Protein AF-A0A6I3ZCP4-F1 (afdb_monomer)

Structure (mmCIF, N/CA/C/O backbone):
data_AF-A0A6I3ZCP4-F1
#
_entry.id   AF-A0A6I3ZCP4-F1
#
loop_
_atom_site.group_PDB
_atom_site.id
_atom_site.type_symbol
_atom_site.label_atom_id
_atom_site.label_alt_id
_atom_site.label_comp_id
_atom_site.label_asym_id
_atom_site.label_entity_id
_atom_site.label_seq_id
_atom_site.pdbx_PDB_ins_code
_atom_site.Cartn_x
_atom_site.Cartn_y
_atom_site.Cartn_z
_atom_site.occupancy
_atom_site.B_iso_or_equiv
_atom_site.auth_seq_id
_atom_site.auth_comp_id
_atom_site.auth_asym_id
_atom_site.auth_atom_id
_atom_site.pdbx_PDB_model_num
ATOM 1 N N . MET A 1 1 ? 24.413 1.853 -51.624 1.00 46.75 1 MET A N 1
ATOM 2 C CA . MET A 1 1 ? 24.307 0.994 -50.426 1.00 46.75 1 MET A CA 1
ATOM 3 C C . MET A 1 1 ? 23.234 1.629 -49.545 1.00 46.75 1 MET A C 1
ATOM 5 O O . MET A 1 1 ? 23.570 2.367 -48.633 1.00 46.75 1 MET A O 1
ATOM 9 N N . GLU A 1 2 ? 21.953 1.656 -49.934 1.00 46.09 2 GLU A N 1
ATOM 10 C CA . GLU A 1 2 ? 21.013 0.514 -50.054 1.00 46.09 2 GLU A CA 1
ATOM 11 C C . GLU A 1 2 ? 21.108 -0.405 -48.825 1.00 46.09 2 GLU A C 1
ATOM 13 O O . GLU A 1 2 ? 22.205 -0.878 -48.551 1.00 46.09 2 GLU A O 1
ATOM 18 N N . HIS A 1 3 ? 20.079 -0.713 -48.029 1.00 44.72 3 HIS A N 1
ATOM 19 C CA . HIS A 1 3 ? 18.605 -0.720 -48.141 1.00 44.72 3 HIS A CA 1
ATOM 20 C C . HIS A 1 3 ? 18.069 -0.834 -46.679 1.00 44.72 3 HIS A C 1
ATOM 22 O O . HIS A 1 3 ? 18.766 -1.388 -45.836 1.00 44.72 3 HIS A O 1
ATOM 28 N N . ASP A 1 4 ? 17.010 -0.137 -46.262 1.00 47.97 4 ASP A N 1
ATOM 29 C CA . ASP A 1 4 ? 15.581 -0.503 -46.362 1.00 47.97 4 ASP A CA 1
ATOM 30 C C . ASP A 1 4 ? 15.020 -1.325 -45.175 1.00 47.97 4 ASP A C 1
ATOM 32 O O . ASP A 1 4 ? 15.532 -2.383 -44.832 1.00 47.97 4 ASP A O 1
ATOM 36 N N . SER A 1 5 ? 13.919 -0.785 -44.636 1.00 48.59 5 SER A N 1
ATOM 37 C CA . SER A 1 5 ? 12.755 -1.418 -43.997 1.00 48.59 5 SER A CA 1
ATOM 38 C C . SER A 1 5 ? 12.907 -2.377 -42.814 1.00 48.59 5 SER A C 1
ATOM 40 O O . SER A 1 5 ? 13.491 -3.452 -42.906 1.00 48.59 5 SER A O 1
ATOM 42 N N . THR A 1 6 ? 12.148 -2.079 -41.752 1.00 44.38 6 THR A N 1
ATOM 43 C CA . THR A 1 6 ? 10.913 -2.817 -41.389 1.00 44.38 6 THR A CA 1
ATOM 44 C C . THR A 1 6 ? 10.570 -2.508 -39.929 1.00 44.38 6 THR A C 1
ATOM 46 O O . THR A 1 6 ? 11.283 -2.924 -39.020 1.00 44.38 6 THR A O 1
ATOM 49 N N . GLY A 1 7 ? 9.475 -1.775 -39.702 1.00 49.91 7 GLY A N 1
ATOM 50 C CA . GLY A 1 7 ? 8.729 -1.902 -38.447 1.00 49.91 7 GLY A CA 1
ATOM 51 C C . GLY A 1 7 ? 8.026 -3.262 -38.411 1.00 49.91 7 GLY A C 1
ATOM 52 O O . GLY A 1 7 ? 7.705 -3.812 -39.464 1.00 49.91 7 GLY A O 1
ATOM 53 N N . PRO A 1 8 ? 7.789 -3.808 -37.216 1.00 51.59 8 PRO A N 1
ATOM 54 C CA . PRO A 1 8 ? 6.399 -3.781 -36.766 1.00 51.59 8 PRO A CA 1
ATOM 55 C C . PRO A 1 8 ? 6.337 -3.231 -35.323 1.00 51.59 8 PRO A C 1
ATOM 57 O O . PRO A 1 8 ? 7.249 -3.441 -34.529 1.00 51.59 8 PRO A O 1
ATOM 60 N N . GLU A 1 9 ? 5.464 -2.278 -34.989 1.00 53.38 9 GLU A N 1
ATOM 61 C CA . GLU A 1 9 ? 4.103 -2.515 -34.465 1.00 53.38 9 GLU A CA 1
ATOM 62 C C . GLU A 1 9 ? 3.927 -3.861 -33.723 1.00 53.38 9 GLU A C 1
ATOM 64 O O . GLU A 1 9 ? 4.362 -4.904 -34.190 1.00 53.38 9 GLU A O 1
ATOM 69 N N . ASP A 1 10 ? 3.332 -3.811 -32.528 1.00 39.34 10 ASP A N 1
ATOM 70 C CA . ASP A 1 10 ? 3.052 -4.949 -31.631 1.00 39.34 10 ASP A CA 1
ATOM 71 C C . ASP A 1 10 ? 4.194 -5.466 -30.740 1.00 39.34 10 ASP A C 1
ATOM 73 O O . ASP A 1 10 ? 4.548 -6.640 -30.716 1.00 39.34 10 ASP A O 1
ATOM 77 N N . ALA A 1 11 ? 4.674 -4.588 -29.863 1.00 41.03 11 ALA A N 1
ATOM 78 C CA . ALA A 1 11 ? 4.735 -4.910 -28.440 1.00 41.03 11 ALA A CA 1
ATOM 79 C C . ALA A 1 11 ? 4.831 -3.593 -27.675 1.00 41.03 11 ALA A C 1
ATOM 81 O O . ALA A 1 11 ? 5.859 -2.919 -27.715 1.00 41.03 11 ALA A O 1
ATOM 82 N N . ALA A 1 12 ? 3.786 -3.236 -26.929 1.00 39.12 12 ALA A N 1
ATOM 83 C CA . ALA A 1 12 ? 3.977 -2.427 -25.735 1.00 39.12 12 ALA A CA 1
ATOM 84 C C . ALA A 1 12 ? 4.818 -3.275 -24.765 1.00 39.12 12 ALA A C 1
ATOM 86 O O . ALA A 1 12 ? 4.299 -3.900 -23.845 1.00 39.12 12 ALA A O 1
ATOM 87 N N . CYS A 1 13 ? 6.117 -3.390 -25.050 1.00 30.73 13 CYS A N 1
ATOM 88 C CA . CYS A 1 13 ? 7.094 -3.851 -24.095 1.00 30.73 13 CYS A CA 1
ATOM 89 C C . CYS A 1 13 ? 7.029 -2.800 -23.000 1.00 30.73 13 CYS A C 1
ATOM 91 O O . CYS A 1 13 ? 7.432 -1.655 -23.205 1.00 30.73 13 CYS A O 1
ATOM 93 N N . ILE A 1 14 ? 6.384 -3.166 -21.897 1.00 45.31 14 ILE A N 1
ATOM 94 C CA . ILE A 1 14 ? 6.525 -2.480 -20.627 1.00 45.31 14 ILE A CA 1
ATOM 95 C C . ILE A 1 14 ? 8.036 -2.436 -20.415 1.00 45.31 14 ILE A C 1
ATOM 97 O O . ILE A 1 14 ? 8.644 -3.454 -20.087 1.00 45.31 14 ILE A O 1
ATOM 101 N N . ASP A 1 15 ? 8.647 -1.299 -20.745 1.00 40.56 15 ASP A N 1
ATOM 102 C CA . ASP A 1 15 ? 10.050 -1.046 -20.463 1.00 40.56 15 ASP A CA 1
ATOM 103 C C . ASP A 1 15 ? 10.251 -1.405 -18.987 1.00 40.56 15 ASP A C 1
ATOM 105 O O . ASP A 1 15 ? 9.420 -0.988 -18.165 1.00 40.56 15 ASP A O 1
ATOM 109 N N . PRO A 1 16 ? 11.239 -2.248 -18.630 1.00 48.19 16 PRO A N 1
ATOM 110 C CA . PRO A 1 16 ? 11.497 -2.537 -17.234 1.00 48.19 16 PRO A CA 1
ATOM 111 C C . PRO A 1 16 ? 11.901 -1.212 -16.599 1.00 48.19 16 PRO A C 1
ATOM 113 O O . PRO A 1 16 ? 13.045 -0.784 -16.738 1.00 48.19 16 PRO A O 1
ATOM 116 N N . MET A 1 17 ? 10.929 -0.547 -15.964 1.00 47.81 17 MET A N 1
ATOM 117 C CA . MET A 1 17 ? 11.116 0.769 -15.374 1.00 47.81 17 MET A CA 1
ATOM 118 C C . MET A 1 17 ? 12.419 0.744 -14.575 1.00 47.81 17 MET A C 1
ATOM 120 O O . MET A 1 17 ? 12.605 -0.162 -13.751 1.00 47.81 17 MET A O 1
ATOM 124 N N . PRO A 1 18 ? 13.341 1.690 -14.814 1.00 57.69 18 PRO A N 1
ATOM 125 C CA . PRO A 1 18 ? 14.608 1.696 -14.112 1.00 57.69 18 PRO A CA 1
ATOM 126 C C . PRO A 1 18 ? 14.320 1.757 -12.613 1.00 57.69 18 PRO A C 1
ATOM 128 O O . PRO A 1 18 ? 13.603 2.647 -12.155 1.00 57.69 18 PRO A O 1
ATOM 131 N N . ILE A 1 19 ? 14.882 0.816 -11.849 1.00 57.78 19 ILE A N 1
ATOM 132 C CA . ILE A 1 19 ? 14.604 0.645 -10.411 1.00 57.78 19 ILE A CA 1
ATOM 133 C C . ILE A 1 19 ? 14.837 1.952 -9.626 1.00 57.78 19 ILE A C 1
ATOM 135 O O . ILE A 1 19 ? 14.161 2.202 -8.637 1.00 57.78 19 ILE A O 1
ATOM 139 N N . HIS A 1 20 ? 15.692 2.849 -10.132 1.00 58.66 20 HIS A N 1
ATOM 140 C CA . HIS A 1 20 ? 15.898 4.202 -9.603 1.00 58.66 20 HIS A CA 1
ATOM 141 C C . HIS A 1 20 ? 14.648 5.102 -9.615 1.00 58.66 20 HIS A C 1
ATOM 143 O O . HIS A 1 20 ? 14.444 5.855 -8.670 1.00 58.66 20 HIS A O 1
ATOM 149 N N . ALA A 1 21 ? 13.797 5.032 -10.644 1.00 59.84 21 ALA A N 1
ATOM 150 C CA . ALA A 1 21 ? 12.554 5.811 -10.686 1.00 59.84 21 ALA A CA 1
ATOM 151 C C . ALA A 1 21 ? 11.533 5.299 -9.656 1.00 59.84 21 ALA A C 1
ATOM 153 O O . ALA A 1 21 ? 10.754 6.065 -9.091 1.00 59.84 21 ALA A O 1
ATOM 154 N N . LEU A 1 22 ? 11.561 3.993 -9.389 1.00 60.91 22 LEU A N 1
ATOM 155 C CA . LEU A 1 22 ? 10.699 3.342 -8.412 1.00 60.91 22 LEU A CA 1
ATOM 156 C C . LEU A 1 22 ? 11.193 3.578 -6.982 1.00 60.91 22 LEU A C 1
ATOM 158 O O . LEU A 1 22 ? 10.374 3.752 -6.090 1.00 60.91 22 LEU A O 1
ATOM 162 N N . ASP A 1 23 ? 12.508 3.652 -6.778 1.00 62.00 23 ASP A N 1
ATOM 163 C CA . ASP A 1 23 ? 13.135 4.019 -5.504 1.00 62.00 23 ASP A CA 1
ATOM 164 C C . ASP A 1 23 ? 12.783 5.455 -5.086 1.00 62.00 23 ASP A C 1
ATOM 166 O O . ASP A 1 23 ? 12.400 5.689 -3.943 1.00 62.00 23 ASP A O 1
ATOM 170 N N . GLU A 1 24 ? 12.786 6.414 -6.017 1.00 61.50 24 GLU A N 1
ATOM 171 C CA . GLU A 1 24 ? 12.380 7.793 -5.710 1.00 61.50 24 GLU A CA 1
ATOM 172 C C . GLU A 1 24 ? 10.874 7.893 -5.396 1.00 61.50 24 GLU A C 1
ATOM 174 O O . GLU A 1 24 ? 10.455 8.587 -4.464 1.00 61.50 24 GLU A O 1
ATOM 179 N N . LEU A 1 25 ? 10.044 7.149 -6.137 1.00 64.62 25 LEU A N 1
ATOM 180 C CA . LEU A 1 25 ? 8.590 7.180 -5.985 1.00 64.62 25 LEU A CA 1
ATOM 181 C C . LEU A 1 25 ? 8.099 6.414 -4.751 1.00 64.62 25 LEU A C 1
ATOM 183 O O . LEU A 1 25 ? 7.180 6.867 -4.063 1.00 64.62 25 LEU A O 1
ATOM 187 N N . 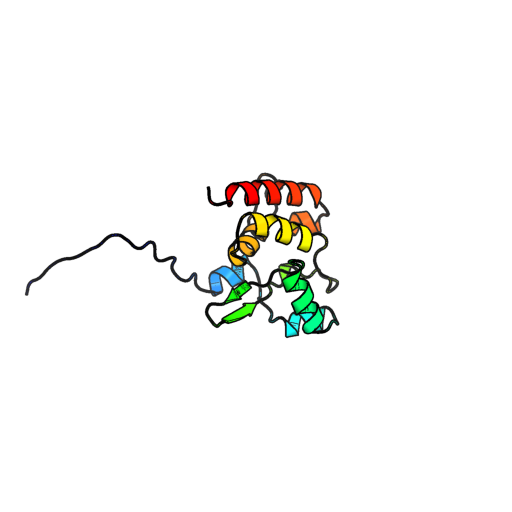ILE A 1 26 ? 8.684 5.249 -4.479 1.00 66.94 26 ILE A N 1
ATOM 188 C CA . ILE A 1 26 ? 8.235 4.308 -3.451 1.00 66.94 26 ILE A CA 1
ATOM 189 C C . ILE A 1 26 ? 9.091 4.387 -2.179 1.00 66.94 26 ILE A C 1
ATOM 191 O O . ILE A 1 26 ? 8.595 4.123 -1.080 1.00 66.94 26 ILE A O 1
ATOM 195 N N . GLY A 1 27 ? 10.309 4.902 -2.277 1.00 63.28 27 GLY A N 1
ATOM 196 C CA . GLY A 1 27 ? 11.282 4.949 -1.195 1.00 63.28 27 GLY A CA 1
ATOM 197 C C . GLY A 1 27 ? 12.182 3.713 -1.183 1.00 63.28 27 GLY A C 1
ATOM 198 O O . GLY A 1 27 ? 12.000 2.812 -2.004 1.00 63.28 27 GLY A O 1
ATOM 199 N N . PRO A 1 28 ? 13.127 3.652 -0.225 1.00 73.00 28 PRO A N 1
ATOM 200 C CA . PRO A 1 28 ? 14.034 2.528 -0.115 1.00 73.00 28 PRO A CA 1
ATOM 201 C C . PRO A 1 28 ? 13.263 1.215 0.020 1.00 73.00 28 PRO A C 1
ATOM 203 O O . PRO A 1 28 ? 12.168 1.131 0.586 1.00 73.00 28 PRO A O 1
ATOM 206 N N . PHE A 1 29 ? 13.867 0.173 -0.522 1.00 75.62 29 PHE A N 1
ATOM 207 C CA . PHE A 1 29 ? 13.367 -1.180 -0.427 1.00 75.62 29 PHE A CA 1
ATOM 208 C C . PHE A 1 29 ? 14.252 -1.967 0.527 1.00 75.62 29 PHE A C 1
ATOM 210 O O . PHE A 1 29 ? 15.478 -1.948 0.423 1.00 75.62 29 PHE A O 1
ATOM 217 N N . HIS A 1 30 ? 13.624 -2.672 1.454 1.00 79.94 30 HIS A N 1
ATOM 218 C CA . HIS A 1 30 ? 14.303 -3.561 2.379 1.00 79.94 30 HIS A CA 1
ATOM 219 C C . HIS A 1 30 ? 13.938 -5.007 2.081 1.00 79.94 30 HIS A C 1
ATOM 221 O O . HIS A 1 30 ? 12.831 -5.318 1.653 1.00 79.94 30 HIS A O 1
ATOM 227 N N . ASP A 1 31 ? 14.872 -5.911 2.314 1.00 83.12 31 ASP A N 1
ATOM 228 C CA . ASP A 1 31 ? 14.600 -7.339 2.345 1.00 83.12 31 ASP A CA 1
ATOM 229 C C . ASP A 1 31 ? 13.767 -7.724 3.581 1.00 83.12 31 ASP A C 1
ATOM 231 O O . ASP A 1 31 ? 13.732 -7.022 4.599 1.00 83.12 31 ASP A O 1
ATOM 235 N N . GLY A 1 32 ? 13.092 -8.873 3.499 1.00 80.31 32 GLY A N 1
ATOM 236 C CA . GLY A 1 32 ? 12.247 -9.375 4.586 1.00 80.31 32 GLY A CA 1
ATOM 237 C C . GLY A 1 32 ? 13.012 -9.574 5.897 1.00 80.31 32 GLY A C 1
ATOM 238 O O . GLY A 1 32 ? 12.454 -9.332 6.965 1.00 80.31 32 GLY A O 1
ATOM 239 N N . ALA A 1 33 ? 14.301 -9.924 5.830 1.00 82.88 33 ALA A N 1
ATOM 240 C CA . ALA A 1 33 ? 15.153 -10.082 7.006 1.00 82.88 33 ALA A CA 1
ATOM 241 C C . ALA A 1 33 ? 15.405 -8.740 7.714 1.00 82.88 33 ALA A C 1
ATOM 243 O O . ALA A 1 33 ? 15.365 -8.663 8.945 1.00 82.88 33 ALA A O 1
ATOM 244 N N . HIS A 1 34 ? 15.620 -7.662 6.960 1.00 83.88 34 HIS A N 1
ATOM 245 C CA . HIS A 1 34 ? 15.743 -6.317 7.511 1.00 83.88 34 HIS A CA 1
ATOM 246 C C . HIS A 1 34 ? 14.434 -5.852 8.166 1.00 83.88 34 HIS A C 1
ATOM 248 O O . HIS A 1 34 ? 14.461 -5.329 9.281 1.00 83.88 34 HIS A O 1
ATOM 254 N N . ILE A 1 35 ? 13.285 -6.081 7.523 1.00 84.31 35 ILE A N 1
ATOM 255 C CA . ILE A 1 35 ? 11.972 -5.733 8.091 1.00 84.31 35 ILE A CA 1
ATOM 256 C C . ILE A 1 35 ?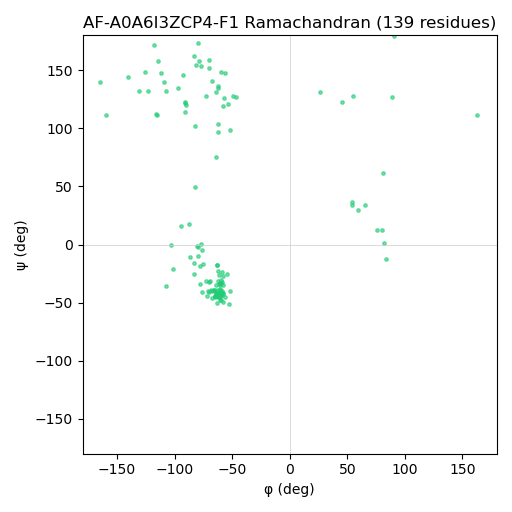 11.683 -6.550 9.360 1.00 84.31 35 ILE A C 1
ATOM 258 O O . ILE A 1 35 ? 11.274 -5.974 10.367 1.00 84.31 35 ILE A O 1
ATOM 262 N N . ALA A 1 36 ? 11.970 -7.858 9.356 1.00 86.94 36 ALA A N 1
ATOM 263 C CA . ALA A 1 36 ? 11.841 -8.729 10.528 1.00 86.94 36 ALA A CA 1
ATOM 264 C C . ALA A 1 36 ? 12.660 -8.201 11.714 1.00 86.94 36 ALA A C 1
ATOM 266 O O . ALA A 1 36 ? 12.158 -8.100 12.833 1.00 86.94 36 ALA A O 1
ATOM 267 N N . ARG A 1 37 ? 13.910 -7.794 11.450 1.00 86.94 37 ARG A N 1
ATOM 268 C CA . ARG A 1 37 ? 14.801 -7.201 12.456 1.00 86.94 37 ARG A CA 1
ATOM 269 C C . ARG A 1 37 ? 14.267 -5.886 13.010 1.00 86.94 37 ARG A C 1
ATOM 271 O O . ARG A 1 37 ? 14.350 -5.691 14.217 1.00 86.94 37 ARG A O 1
ATOM 278 N N . ARG A 1 38 ? 13.722 -5.009 12.160 1.0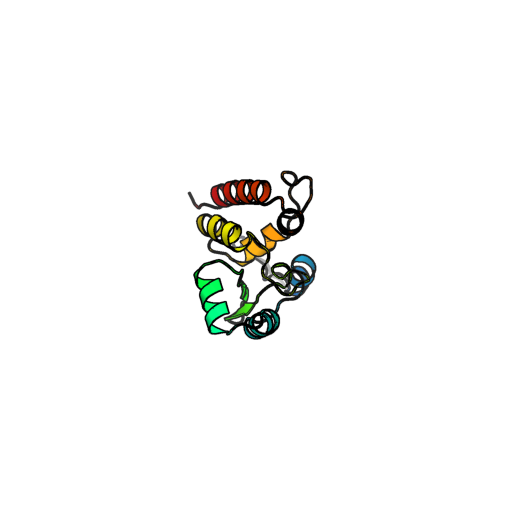0 84.25 38 ARG A N 1
ATOM 279 C CA . ARG A 1 38 ? 13.125 -3.736 12.601 1.00 84.25 38 ARG A CA 1
ATOM 280 C C . ARG A 1 38 ? 11.896 -3.956 13.479 1.00 84.25 38 ARG A C 1
ATOM 282 O O . ARG A 1 38 ? 11.808 -3.372 14.548 1.00 84.25 38 ARG A O 1
ATOM 289 N N . LEU A 1 39 ? 11.012 -4.867 13.075 1.00 84.50 39 LEU A N 1
ATOM 290 C CA . LEU A 1 39 ? 9.802 -5.229 13.822 1.00 84.50 39 LEU A CA 1
ATOM 291 C C . LEU A 1 39 ? 10.080 -6.127 15.044 1.00 84.50 39 LEU A C 1
ATOM 293 O O . LEU A 1 39 ? 9.156 -6.438 15.792 1.00 84.50 39 LEU A O 1
ATOM 297 N N . CYS A 1 40 ? 11.329 -6.560 15.256 1.00 88.50 40 CYS A N 1
ATOM 298 C CA . CYS A 1 40 ? 11.719 -7.514 16.300 1.00 88.50 40 CYS A CA 1
ATOM 299 C C . CYS A 1 40 ? 10.909 -8.833 16.250 1.00 88.50 40 CYS A C 1
ATOM 301 O O . CYS A 1 40 ? 10.571 -9.420 17.279 1.00 88.50 40 CYS A O 1
ATOM 303 N N . ILE A 1 41 ? 10.591 -9.305 15.040 1.00 88.50 41 ILE A N 1
ATOM 304 C CA . ILE A 1 41 ? 9.871 -10.563 14.781 1.00 88.50 41 ILE A CA 1
ATOM 305 C C . ILE A 1 41 ? 10.735 -11.542 13.982 1.00 88.50 41 ILE A C 1
ATOM 307 O O . ILE A 1 41 ? 11.823 -11.209 13.514 1.00 88.50 41 ILE A O 1
ATOM 311 N N . SER A 1 42 ? 10.257 -12.777 13.836 1.00 88.75 42 SER A N 1
ATOM 312 C CA . SER A 1 42 ? 10.946 -13.798 13.041 1.00 88.75 42 SER A CA 1
ATOM 313 C C . SER A 1 42 ? 10.651 -13.641 11.546 1.00 88.75 42 SER A C 1
ATOM 315 O O . SER A 1 42 ? 9.587 -13.160 11.159 1.00 88.75 42 SER A O 1
ATOM 317 N N . GLU A 1 43 ? 11.564 -14.108 10.692 1.00 85.00 43 GLU A N 1
ATOM 318 C CA . GLU A 1 43 ? 11.364 -14.147 9.231 1.00 85.00 43 GLU A CA 1
ATOM 319 C C . GLU A 1 43 ? 10.146 -15.000 8.836 1.00 85.00 43 GLU A C 1
ATOM 321 O O . GLU A 1 43 ? 9.449 -14.695 7.868 1.00 85.00 43 GLU A O 1
ATOM 326 N N . ASP A 1 44 ? 9.843 -16.032 9.627 1.00 87.81 44 ASP A N 1
ATOM 327 C CA . ASP A 1 44 ? 8.637 -16.851 9.478 1.00 87.81 44 ASP A CA 1
ATOM 328 C C . ASP A 1 44 ? 7.361 -16.024 9.716 1.00 87.81 44 ASP A C 1
ATOM 330 O O . ASP A 1 44 ? 6.435 -16.071 8.913 1.00 87.81 44 ASP A O 1
ATOM 334 N N . THR A 1 45 ? 7.363 -15.148 10.728 1.00 89.00 45 THR A N 1
ATOM 335 C CA . THR A 1 45 ? 6.261 -14.209 10.989 1.00 89.00 45 THR A CA 1
ATOM 336 C C . THR A 1 45 ? 6.086 -13.220 9.840 1.00 89.00 45 THR A C 1
ATOM 338 O O . THR A 1 45 ? 4.961 -12.970 9.426 1.00 89.00 45 THR A O 1
ATOM 341 N N . ILE A 1 46 ? 7.175 -12.688 9.272 1.00 87.25 46 ILE A N 1
ATOM 342 C CA . ILE A 1 46 ? 7.090 -11.857 8.058 1.00 87.25 46 ILE A CA 1
ATOM 343 C C . ILE A 1 46 ? 6.481 -12.645 6.903 1.00 87.25 46 ILE A C 1
ATOM 345 O O . ILE A 1 46 ? 5.608 -12.138 6.207 1.00 87.25 46 ILE A O 1
ATOM 349 N N . THR A 1 47 ? 6.911 -13.890 6.712 1.00 86.38 47 THR A N 1
ATOM 350 C CA . THR A 1 47 ? 6.374 -14.758 5.660 1.00 86.38 47 THR A CA 1
ATOM 351 C C . THR A 1 47 ? 4.878 -15.000 5.862 1.00 86.38 47 THR A C 1
ATOM 353 O O . THR A 1 47 ? 4.114 -14.950 4.901 1.00 86.38 47 THR A O 1
ATOM 356 N N . GLU A 1 48 ? 4.435 -15.205 7.100 1.00 88.94 48 GLU A N 1
ATOM 357 C CA . GLU A 1 48 ? 3.022 -15.352 7.442 1.00 88.94 48 GLU A CA 1
ATOM 358 C C . GLU A 1 48 ? 2.234 -14.064 7.162 1.00 88.94 48 GLU A C 1
ATOM 360 O O . GLU A 1 48 ? 1.209 -14.116 6.485 1.00 88.94 48 GLU A O 1
ATOM 365 N N . LEU A 1 49 ? 2.765 -12.897 7.538 1.00 87.31 49 LEU A N 1
ATOM 366 C CA . LEU A 1 49 ? 2.169 -11.598 7.208 1.00 87.31 49 LEU A CA 1
ATOM 367 C C . LEU A 1 49 ? 2.039 -11.398 5.691 1.00 87.31 49 LEU A C 1
ATOM 369 O O . LEU A 1 49 ? 1.012 -10.911 5.221 1.00 87.31 49 LEU A O 1
ATOM 373 N N . VAL A 1 50 ? 3.039 -11.807 4.901 1.00 87.19 50 VAL A N 1
ATOM 374 C CA . VAL A 1 50 ? 2.963 -11.761 3.428 1.00 87.19 50 VAL A CA 1
ATOM 375 C C . VAL A 1 50 ? 1.840 -12.665 2.930 1.00 87.19 50 VAL A C 1
ATOM 377 O O . VAL A 1 50 ? 1.036 -12.257 2.095 1.00 87.19 50 VAL A O 1
ATOM 380 N N . ARG A 1 51 ? 1.740 -13.885 3.469 1.00 86.12 51 ARG A N 1
ATOM 381 C CA . ARG A 1 51 ? 0.690 -14.847 3.098 1.00 86.12 51 ARG A CA 1
ATOM 382 C C . ARG A 1 51 ? -0.710 -14.362 3.458 1.00 86.12 51 ARG A C 1
ATOM 384 O O . ARG A 1 51 ? -1.650 -14.630 2.712 1.00 86.12 51 ARG A O 1
ATOM 391 N N . HIS A 1 52 ? -0.848 -13.640 4.565 1.00 85.69 52 HIS A N 1
ATOM 392 C CA . HIS A 1 52 ? -2.104 -13.024 4.983 1.00 85.69 52 HIS A CA 1
ATOM 393 C C . HIS A 1 52 ? -2.415 -11.708 4.261 1.00 85.69 52 HIS A C 1
ATOM 395 O O . HIS A 1 52 ? -3.497 -11.159 4.461 1.00 85.69 52 HIS A O 1
ATOM 401 N N . ASN A 1 53 ? -1.537 -11.241 3.365 1.00 84.06 53 ASN A N 1
ATOM 402 C CA . ASN A 1 53 ? -1.627 -9.930 2.719 1.00 84.06 53 ASN A CA 1
ATOM 403 C C . ASN A 1 53 ? -1.618 -8.779 3.738 1.00 84.06 53 ASN A C 1
ATOM 405 O O . ASN A 1 53 ? -2.213 -7.735 3.498 1.00 84.06 53 ASN A O 1
ATOM 409 N N . GLU A 1 54 ? -0.969 -8.967 4.887 1.00 85.00 54 GLU A N 1
ATOM 410 C CA . GLU A 1 54 ? -0.838 -7.940 5.923 1.00 85.00 54 GLU A CA 1
ATOM 411 C C . GLU A 1 54 ? 0.304 -6.962 5.651 1.00 85.00 54 GLU A C 1
ATOM 413 O O . GLU A 1 54 ? 0.265 -5.807 6.078 1.00 85.00 54 GLU A O 1
ATOM 418 N N . VAL A 1 55 ? 1.298 -7.421 4.896 1.00 86.06 55 VAL A N 1
ATOM 419 C CA . VAL A 1 55 ? 2.457 -6.648 4.464 1.00 86.06 55 VAL A CA 1
ATOM 420 C C . VAL A 1 55 ? 2.578 -6.730 2.948 1.00 86.06 55 VAL A C 1
ATOM 422 O O . VAL A 1 55 ? 2.218 -7.733 2.328 1.00 86.06 55 VAL A O 1
ATOM 425 N N . LEU A 1 56 ? 3.093 -5.666 2.344 1.00 86.31 56 LEU A N 1
ATOM 426 C CA . LEU A 1 56 ? 3.297 -5.591 0.912 1.00 86.31 56 LEU A CA 1
ATOM 427 C C . LEU A 1 56 ? 4.706 -6.094 0.580 1.00 86.31 56 LEU A C 1
ATOM 429 O O . LEU A 1 56 ? 5.709 -5.478 0.954 1.00 86.31 56 LEU A O 1
ATOM 433 N N . ALA A 1 57 ? 4.767 -7.222 -0.126 1.00 87.06 57 ALA A N 1
ATOM 434 C CA . ALA A 1 57 ? 6.002 -7.806 -0.634 1.00 87.06 57 ALA A CA 1
ATOM 435 C C . ALA A 1 57 ? 5.980 -7.810 -2.162 1.00 87.06 57 ALA A C 1
ATOM 437 O O . ALA A 1 57 ? 5.201 -8.528 -2.787 1.00 87.06 57 ALA A O 1
ATOM 438 N N . CYS A 1 58 ? 6.844 -7.003 -2.764 1.00 85.75 58 CYS A N 1
ATOM 439 C CA . CYS A 1 58 ? 6.984 -6.927 -4.206 1.00 85.75 58 CYS A CA 1
ATOM 440 C C . CYS A 1 58 ? 8.049 -7.922 -4.685 1.00 85.75 58 CYS A C 1
ATOM 442 O O . CYS A 1 58 ? 9.201 -7.817 -4.264 1.00 85.75 58 CYS A O 1
ATOM 444 N N . PRO A 1 59 ? 7.723 -8.870 -5.578 1.00 85.00 59 PRO A N 1
ATOM 445 C CA . PRO A 1 59 ? 8.740 -9.693 -6.221 1.00 85.00 59 PRO A CA 1
ATOM 446 C C . PRO A 1 59 ? 9.522 -8.866 -7.249 1.00 85.00 59 PRO A C 1
ATOM 448 O O . PRO A 1 59 ? 8.939 -8.224 -8.122 1.00 85.00 59 PRO A O 1
ATOM 451 N N . THR A 1 60 ? 10.848 -8.867 -7.161 1.00 80.75 60 THR A N 1
ATOM 452 C CA . THR A 1 60 ? 11.733 -8.258 -8.161 1.00 80.75 60 THR A CA 1
ATOM 453 C C . THR A 1 60 ? 11.965 -9.211 -9.332 1.00 80.75 60 THR A C 1
ATOM 455 O O . THR A 1 60 ? 11.781 -10.423 -9.213 1.00 80.75 60 THR A O 1
ATOM 458 N N . ALA A 1 61 ? 12.436 -8.678 -10.464 1.00 76.62 61 ALA A N 1
ATOM 459 C CA . ALA A 1 61 ? 12.826 -9.489 -11.623 1.00 76.62 61 ALA A CA 1
ATOM 460 C C . ALA A 1 61 ? 13.943 -10.508 -11.303 1.00 76.62 61 ALA A C 1
ATOM 462 O O . ALA A 1 61 ? 14.056 -11.535 -11.965 1.00 76.62 61 ALA A O 1
ATOM 463 N N . GLU A 1 62 ? 14.734 -10.247 -10.260 1.00 76.81 62 GLU A N 1
ATOM 464 C CA . GLU A 1 62 ? 15.782 -11.137 -9.745 1.00 76.81 62 GLU A CA 1
ATOM 465 C C . GLU A 1 62 ? 15.243 -12.280 -8.864 1.00 76.81 62 GLU A C 1
ATOM 467 O O . GLU A 1 62 ? 16.012 -13.122 -8.404 1.00 76.81 62 GLU A O 1
ATOM 472 N N . GLY A 1 63 ? 13.928 -12.332 -8.622 1.00 78.88 63 GLY A N 1
ATOM 473 C CA . GLY A 1 63 ? 13.287 -13.350 -7.787 1.00 78.88 63 GLY A CA 1
ATOM 474 C C . GLY A 1 63 ? 13.397 -13.084 -6.283 1.00 78.88 63 GLY A C 1
ATOM 475 O O . GLY A 1 63 ? 13.099 -13.968 -5.482 1.00 78.88 63 GLY A O 1
ATOM 476 N N . MET A 1 64 ? 13.814 -11.879 -5.887 1.00 82.25 64 MET A N 1
ATOM 477 C CA . MET A 1 64 ? 13.856 -11.461 -4.486 1.00 82.25 64 MET A CA 1
ATOM 478 C C . MET A 1 64 ? 12.559 -10.756 -4.092 1.00 82.25 64 MET A C 1
ATOM 480 O O . MET A 1 64 ? 11.963 -10.041 -4.892 1.00 82.25 64 MET A O 1
ATOM 484 N N . LEU A 1 65 ? 12.129 -10.927 -2.843 1.00 84.88 65 LEU A N 1
ATOM 485 C CA . LEU A 1 65 ? 11.015 -10.166 -2.282 1.00 84.88 65 LEU A CA 1
ATOM 486 C C . LEU A 1 65 ? 11.550 -8.898 -1.633 1.00 84.88 65 LEU A C 1
ATOM 488 O O . LEU A 1 65 ? 12.342 -8.960 -0.690 1.00 84.88 65 LEU A O 1
ATOM 492 N N . VAL A 1 66 ? 11.088 -7.760 -2.134 1.00 85.44 66 VAL A N 1
ATOM 493 C CA . VAL A 1 66 ? 11.402 -6.456 -1.572 1.00 85.44 66 VAL A CA 1
ATOM 494 C C . VAL A 1 66 ? 10.191 -5.849 -0.890 1.00 85.44 66 VAL A C 1
ATOM 496 O O . VAL A 1 66 ? 9.057 -5.921 -1.362 1.00 85.44 66 VAL A O 1
ATOM 499 N N . PHE A 1 67 ? 10.461 -5.231 0.245 1.00 86.19 67 PHE A N 1
ATOM 500 C CA . PHE A 1 67 ? 9.487 -4.637 1.129 1.00 86.19 67 PHE A CA 1
ATOM 501 C C . PHE A 1 67 ? 9.749 -3.138 1.142 1.00 86.19 67 PHE A C 1
ATOM 503 O O . PHE A 1 67 ? 10.786 -2.702 1.648 1.00 86.19 67 PHE A O 1
ATOM 510 N N . PRO A 1 68 ? 8.853 -2.319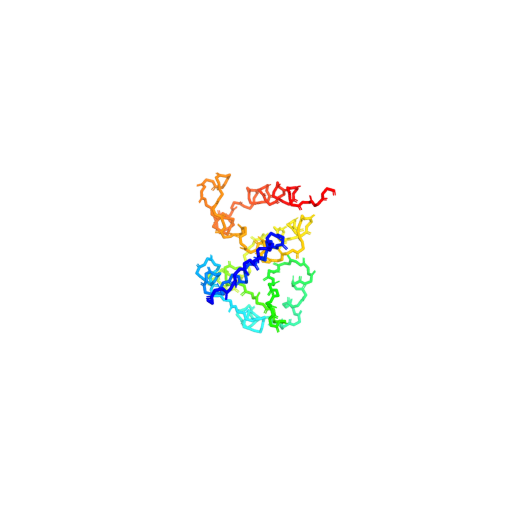 0.583 1.00 84.50 68 PRO A N 1
ATOM 511 C CA . PRO A 1 68 ? 9.018 -0.878 0.669 1.00 84.50 68 PRO A CA 1
ATOM 512 C C . PRO A 1 68 ? 9.053 -0.393 2.125 1.00 84.50 68 PRO A C 1
ATOM 514 O O . PRO A 1 68 ? 8.384 -0.968 2.977 1.00 84.50 68 PRO A O 1
ATOM 517 N N . THR A 1 69 ? 9.788 0.674 2.444 1.00 81.88 69 THR A N 1
ATOM 518 C CA . THR A 1 69 ? 9.879 1.152 3.841 1.00 81.88 69 THR A CA 1
ATOM 519 C C . THR A 1 69 ? 8.651 1.939 4.305 1.00 81.88 69 THR A C 1
ATOM 521 O O . THR A 1 69 ? 8.431 2.049 5.505 1.00 81.88 69 THR A O 1
ATOM 524 N N . PHE A 1 70 ? 7.818 2.457 3.391 1.00 81.62 70 PHE A N 1
ATOM 525 C CA . PHE A 1 70 ? 6.637 3.275 3.735 1.00 81.62 70 PHE A CA 1
ATOM 526 C C . PHE A 1 70 ? 5.569 2.518 4.550 1.00 81.62 70 PHE A C 1
ATOM 528 O O . PHE A 1 70 ? 4.679 3.113 5.139 1.00 81.62 70 PHE A O 1
ATOM 535 N N . GLN A 1 71 ? 5.616 1.189 4.562 1.00 83.25 71 GLN A N 1
ATOM 536 C CA . GLN A 1 71 ? 4.707 0.353 5.355 1.00 83.25 71 GLN A CA 1
ATOM 537 C C . GLN A 1 71 ? 5.112 0.270 6.830 1.00 83.25 71 GLN A C 1
ATOM 539 O O . GLN A 1 71 ? 4.334 -0.230 7.640 1.00 83.25 71 GLN A O 1
ATOM 544 N N . LEU A 1 72 ? 6.300 0.770 7.180 1.00 83.31 72 LEU A N 1
ATOM 545 C CA . LEU A 1 72 ? 6.741 0.935 8.556 1.00 83.31 72 LEU A CA 1
ATOM 546 C C . LEU A 1 72 ? 6.493 2.370 9.013 1.00 83.31 72 LEU A C 1
ATOM 548 O O . LEU A 1 72 ? 6.817 3.332 8.316 1.00 83.31 72 LEU A O 1
ATOM 552 N N . THR A 1 73 ? 5.953 2.506 10.216 1.00 82.94 73 THR A N 1
ATOM 553 C CA . THR A 1 73 ? 5.823 3.789 10.901 1.00 82.94 73 THR A CA 1
ATOM 554 C C . THR A 1 73 ? 7.153 4.199 11.546 1.00 82.94 73 THR A C 1
ATOM 556 O O . THR A 1 73 ? 8.122 3.433 11.584 1.00 82.94 73 THR A O 1
ATOM 559 N N . ALA A 1 74 ? 7.203 5.421 12.080 1.00 80.00 74 ALA A N 1
ATOM 560 C CA . ALA A 1 74 ? 8.355 5.909 12.839 1.00 80.00 74 ALA A CA 1
ATOM 561 C C . ALA A 1 74 ? 8.629 5.098 14.122 1.00 80.00 74 ALA A C 1
ATOM 563 O O . ALA A 1 74 ? 9.764 5.079 14.585 1.00 80.00 74 ALA A O 1
ATOM 564 N N . ASP A 1 75 ? 7.618 4.410 14.658 1.00 80.69 75 ASP A N 1
ATOM 565 C CA . ASP A 1 75 ? 7.705 3.555 15.849 1.00 80.69 75 ASP A CA 1
ATOM 566 C C . ASP A 1 75 ? 8.111 2.105 15.520 1.00 80.69 75 ASP A C 1
ATOM 568 O O . ASP A 1 75 ? 7.876 1.203 16.321 1.00 80.69 75 ASP A O 1
ATOM 572 N N . ASP A 1 76 ? 8.670 1.852 14.329 1.00 81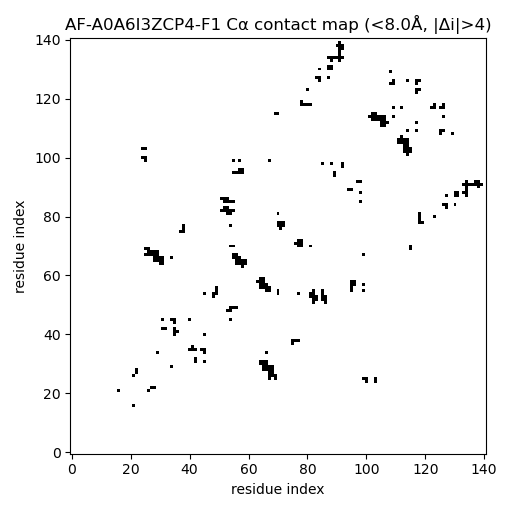.38 76 ASP A N 1
ATOM 573 C CA . ASP A 1 76 ? 9.053 0.508 13.866 1.00 81.38 76 ASP A CA 1
ATOM 574 C C . ASP A 1 76 ? 7.889 -0.500 13.926 1.00 81.38 76 ASP A C 1
ATOM 576 O O . ASP A 1 76 ? 8.080 -1.688 14.168 1.00 81.38 76 ASP A O 1
ATOM 580 N N . THR A 1 77 ? 6.662 -0.033 13.681 1.00 83.44 77 THR A N 1
ATOM 581 C CA . THR A 1 77 ? 5.457 -0.874 13.593 1.00 83.44 77 THR A CA 1
ATOM 582 C C . THR A 1 77 ? 4.875 -0.853 12.186 1.00 83.44 77 THR A C 1
ATOM 584 O O . THR A 1 77 ? 5.121 0.076 11.416 1.00 83.44 77 THR A O 1
ATOM 587 N N . LEU A 1 78 ? 4.096 -1.877 11.829 1.00 83.94 78 LEU A N 1
ATOM 588 C CA . LEU A 1 78 ? 3.364 -1.880 10.564 1.00 83.94 78 LEU A CA 1
ATOM 589 C C . LEU A 1 78 ? 2.273 -0.811 10.571 1.00 83.94 78 LEU A C 1
ATOM 591 O O . LEU A 1 78 ? 1.585 -0.609 11.574 1.00 83.94 78 LEU A O 1
ATOM 595 N N . LEU A 1 79 ? 2.100 -0.156 9.427 1.00 85.69 79 LEU A N 1
ATOM 596 C CA . LEU A 1 79 ? 1.073 0.854 9.228 1.00 85.69 79 LEU A CA 1
ATOM 597 C C . LEU A 1 79 ? -0.318 0.245 9.503 1.00 85.69 79 LEU A C 1
ATOM 599 O O . LEU A 1 79 ? -0.722 -0.706 8.821 1.00 85.69 79 LEU A O 1
ATOM 603 N N . PRO A 1 80 ? -1.071 0.762 10.490 1.00 82.44 80 PRO A N 1
ATOM 604 C CA . PRO A 1 80 ? -2.369 0.207 10.836 1.00 82.44 80 PRO A CA 1
ATOM 605 C C . PRO A 1 80 ? -3.329 0.322 9.650 1.00 82.44 80 PRO A C 1
ATOM 607 O O . PRO A 1 80 ? -3.391 1.337 8.963 1.00 82.44 80 PRO A O 1
ATOM 610 N N . GLY A 1 81 ? -4.075 -0.750 9.392 1.00 83.44 81 GLY A N 1
ATOM 611 C CA . GLY A 1 81 ? -4.999 -0.823 8.260 1.00 83.44 81 GLY A CA 1
ATOM 612 C C . GLY A 1 81 ? -4.353 -1.218 6.929 1.00 83.44 81 GLY A C 1
ATOM 613 O O . GLY A 1 81 ? -5.092 -1.620 6.033 1.00 83.44 81 GLY A O 1
ATOM 614 N N . LEU A 1 82 ? -3.016 -1.220 6.804 1.00 86.94 82 LEU A N 1
ATOM 615 C CA . LEU A 1 82 ? -2.323 -1.620 5.571 1.00 86.94 82 LEU A CA 1
ATOM 616 C C . LEU A 1 82 ? -2.781 -2.991 5.078 1.00 86.94 82 LEU A C 1
ATOM 618 O O . LEU A 1 82 ? -3.201 -3.118 3.932 1.00 86.94 82 LEU A O 1
ATOM 622 N N . GLY A 1 83 ? -2.764 -3.994 5.955 1.00 86.62 83 GLY A N 1
ATOM 623 C CA . GLY A 1 83 ? -3.138 -5.352 5.579 1.00 86.62 83 GLY A CA 1
ATOM 624 C C . GLY A 1 83 ? -4.551 -5.472 5.022 1.00 86.62 83 GLY A C 1
ATOM 625 O O . GLY A 1 83 ? -4.815 -6.212 4.080 1.00 86.62 83 GLY A O 1
ATOM 626 N N . ARG A 1 84 ? -5.471 -4.665 5.550 1.00 87.50 84 ARG A N 1
ATOM 627 C CA . ARG A 1 84 ? -6.851 -4.628 5.075 1.00 87.50 84 ARG A CA 1
ATOM 628 C C . ARG A 1 84 ? -6.952 -4.012 3.682 1.00 87.50 84 ARG A C 1
ATOM 630 O O . ARG A 1 84 ? -7.666 -4.549 2.841 1.00 87.50 84 ARG A O 1
ATOM 637 N N . ILE A 1 85 ? -6.198 -2.943 3.425 1.00 89.31 85 ILE A N 1
ATOM 638 C CA . ILE A 1 85 ? -6.100 -2.322 2.100 1.00 89.31 85 ILE A CA 1
ATOM 63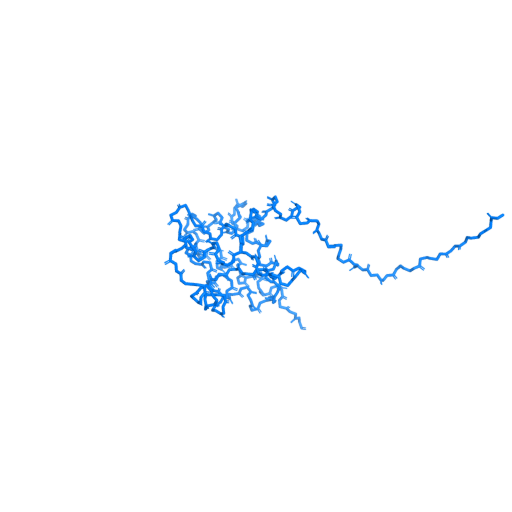9 C C . ILE A 1 85 ? -5.495 -3.294 1.091 1.00 89.31 85 ILE A C 1
ATOM 641 O O . ILE A 1 85 ? -6.095 -3.529 0.045 1.00 89.31 85 ILE A O 1
ATOM 645 N N . VAL A 1 86 ? -4.356 -3.910 1.414 1.00 88.19 86 VAL A N 1
ATOM 646 C CA . VAL A 1 86 ? -3.693 -4.869 0.522 1.00 88.19 86 VAL A CA 1
ATOM 647 C C . VAL A 1 86 ? -4.631 -6.040 0.222 1.00 88.19 86 VAL A C 1
ATOM 649 O O . VAL A 1 86 ? -4.858 -6.332 -0.948 1.00 88.19 86 VAL A O 1
ATOM 652 N N . ALA A 1 87 ? -5.273 -6.633 1.234 1.00 88.00 87 ALA A N 1
ATOM 653 C CA . ALA A 1 87 ? -6.242 -7.715 1.046 1.00 88.00 87 ALA A CA 1
ATOM 654 C C . ALA A 1 87 ? -7.454 -7.331 0.173 1.00 88.00 87 ALA A C 1
ATOM 656 O O . ALA A 1 87 ? -7.982 -8.179 -0.545 1.00 88.00 87 ALA A O 1
ATOM 657 N N . MET A 1 88 ? -7.911 -6.073 0.210 1.00 88.56 88 MET A N 1
ATOM 658 C CA . MET A 1 88 ? -8.949 -5.585 -0.709 1.00 88.56 88 MET A CA 1
ATOM 659 C C . MET A 1 88 ? -8.410 -5.428 -2.131 1.00 88.56 88 MET A C 1
ATOM 661 O O . MET A 1 88 ? -9.063 -5.837 -3.089 1.00 88.56 88 MET A O 1
ATOM 665 N N . MET A 1 89 ? -7.216 -4.855 -2.284 1.00 87.31 89 MET A N 1
ATOM 666 C CA . MET A 1 89 ? -6.620 -4.613 -3.596 1.00 87.31 89 MET A CA 1
ATOM 667 C C . MET A 1 89 ? -6.210 -5.904 -4.305 1.00 87.31 89 MET A C 1
ATOM 669 O O . MET A 1 89 ? -6.344 -5.980 -5.528 1.00 87.31 89 MET A O 1
ATOM 673 N N . THR A 1 90 ? -5.824 -6.944 -3.559 1.00 87.44 90 THR A N 1
ATOM 674 C CA . THR A 1 90 ? -5.548 -8.274 -4.123 1.00 87.44 90 THR A CA 1
ATOM 675 C C . THR A 1 90 ? -6.777 -8.923 -4.769 1.00 87.44 90 THR A C 1
ATOM 677 O O . THR A 1 90 ? -6.636 -9.819 -5.596 1.00 87.44 90 THR A O 1
ATOM 680 N N . GLN A 1 91 ? -7.994 -8.447 -4.465 1.00 85.81 91 GLN A N 1
ATOM 681 C CA . GLN A 1 91 ? -9.226 -8.871 -5.149 1.00 85.81 91 GLN A CA 1
ATOM 682 C C . GLN A 1 91 ? -9.386 -8.267 -6.552 1.00 85.81 91 GLN A C 1
ATOM 684 O O . GLN A 1 91 ? -10.254 -8.709 -7.310 1.00 85.81 91 GLN A O 1
ATOM 689 N N . GLY A 1 92 ? -8.634 -7.208 -6.858 1.00 84.94 92 GLY A N 1
ATOM 690 C CA . GLY A 1 92 ? -8.650 -6.514 -8.144 1.00 84.94 92 GLY A CA 1
ATOM 691 C C . GLY A 1 92 ? -7.407 -6.782 -8.984 1.00 84.94 92 GLY A C 1
ATOM 692 O O . GLY A 1 92 ? -7.517 -6.880 -10.198 1.00 84.94 92 GLY A O 1
ATOM 693 N N . THR A 1 93 ? -6.237 -6.925 -8.356 1.00 85.88 93 THR A N 1
ATOM 694 C CA . THR A 1 93 ? -4.970 -7.201 -9.046 1.00 85.88 93 THR A CA 1
ATOM 695 C C . THR A 1 93 ? -4.107 -8.188 -8.268 1.00 85.88 93 THR A C 1
ATOM 697 O O . THR A 1 93 ? -4.059 -8.139 -7.043 1.00 85.88 93 THR A O 1
ATOM 700 N N . ALA A 1 94 ? -3.384 -9.058 -8.971 1.00 83.12 94 ALA A N 1
ATOM 701 C CA . ALA A 1 94 ? -2.345 -9.895 -8.366 1.00 83.12 94 ALA A CA 1
ATOM 702 C C . ALA A 1 94 ? -0.975 -9.187 -8.318 1.00 83.12 94 ALA A C 1
ATOM 704 O O . ALA A 1 94 ? -0.052 -9.669 -7.662 1.00 83.12 94 ALA A O 1
ATOM 705 N N . ASP A 1 95 ? -0.839 -8.044 -8.997 1.00 86.06 95 ASP A N 1
ATOM 706 C CA . ASP A 1 95 ? 0.424 -7.325 -9.125 1.00 86.06 95 ASP A CA 1
ATOM 707 C C . ASP A 1 95 ? 0.705 -6.454 -7.894 1.00 86.06 95 ASP A C 1
ATOM 709 O O . ASP A 1 95 ? 0.171 -5.351 -7.738 1.00 86.06 95 ASP A O 1
ATOM 713 N N . MET A 1 96 ? 1.589 -6.940 -7.018 1.00 85.94 96 MET A N 1
ATOM 714 C CA . MET A 1 96 ? 1.989 -6.238 -5.788 1.00 85.94 96 MET A CA 1
ATOM 715 C C . MET A 1 96 ? 2.635 -4.880 -6.076 1.00 85.94 96 MET A C 1
ATOM 717 O O . MET A 1 96 ? 2.401 -3.916 -5.348 1.00 85.94 96 MET A O 1
ATOM 721 N N . TRP A 1 97 ? 3.383 -4.768 -7.177 1.00 85.56 97 TRP A N 1
ATOM 722 C CA . TRP A 1 97 ? 3.943 -3.493 -7.624 1.00 85.56 97 TRP A CA 1
ATOM 723 C C . TRP A 1 97 ? 2.861 -2.461 -7.926 1.00 85.56 97 TRP A C 1
ATOM 725 O O . TRP A 1 97 ? 3.009 -1.293 -7.573 1.00 85.56 97 TRP A O 1
ATOM 735 N N . GLN A 1 98 ? 1.746 -2.887 -8.520 1.00 87.75 98 GLN A N 1
ATOM 736 C CA . GLN A 1 98 ? 0.628 -2.001 -8.823 1.00 87.75 98 GLN A CA 1
ATOM 737 C C . GLN A 1 98 ? -0.030 -1.468 -7.542 1.00 87.75 98 GLN A C 1
ATOM 739 O O . GLN A 1 98 ? -0.353 -0.282 -7.458 1.00 87.75 98 GLN A O 1
ATOM 744 N N . ILE A 1 99 ? -0.153 -2.315 -6.516 1.00 89.12 99 ILE A N 1
ATOM 745 C CA . ILE A 1 99 ? -0.635 -1.929 -5.180 1.00 89.12 99 ILE A CA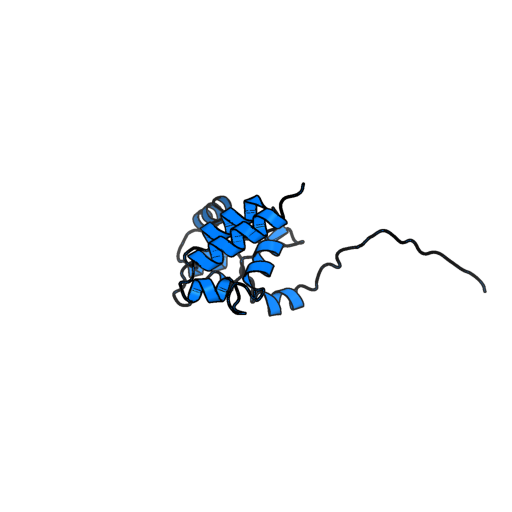 1
ATOM 746 C C . ILE A 1 99 ? 0.344 -0.941 -4.520 1.00 89.12 99 ILE A C 1
ATOM 748 O O . ILE A 1 99 ? -0.077 0.084 -3.981 1.00 89.12 99 ILE A O 1
ATOM 752 N N . ALA A 1 100 ? 1.653 -1.202 -4.606 1.00 88.00 100 ALA A N 1
ATOM 753 C CA . ALA A 1 100 ? 2.688 -0.337 -4.039 1.00 88.00 100 ALA A CA 1
ATOM 754 C C . ALA A 1 100 ? 2.697 1.060 -4.680 1.00 88.00 100 ALA A C 1
ATOM 756 O O . ALA A 1 100 ? 2.767 2.068 -3.976 1.00 88.00 100 ALA A O 1
ATOM 757 N N . MET A 1 101 ? 2.582 1.126 -6.009 1.00 86.25 101 MET A N 1
ATOM 758 C CA . MET A 1 101 ? 2.486 2.391 -6.741 1.00 86.25 101 MET A CA 1
ATOM 759 C C . MET A 1 101 ? 1.219 3.156 -6.362 1.00 86.25 101 MET A C 1
ATOM 761 O O . MET A 1 101 ? 1.284 4.354 -6.086 1.00 86.25 101 MET A O 1
ATOM 765 N N . TRP A 1 102 ? 0.074 2.474 -6.279 1.00 89.31 102 TRP A N 1
ATOM 766 C CA . TRP A 1 102 ? -1.183 3.098 -5.865 1.00 89.31 102 TRP A CA 1
ATOM 767 C C . TRP A 1 102 ? -1.087 3.710 -4.462 1.00 89.31 102 TRP A C 1
ATOM 769 O O . TRP A 1 102 ? -1.484 4.856 -4.278 1.00 89.31 102 TRP A O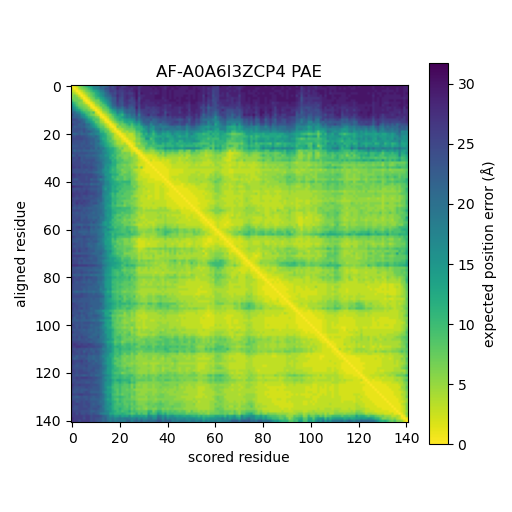 1
ATOM 779 N N . MET A 1 103 ? -0.449 3.022 -3.507 1.00 88.62 103 MET A N 1
ATOM 780 C CA . MET A 1 103 ? -0.229 3.527 -2.140 1.00 88.62 103 MET A CA 1
ATOM 781 C C . MET A 1 103 ? 0.539 4.856 -2.083 1.00 88.62 103 MET A C 1
ATOM 783 O O . MET A 1 103 ? 0.381 5.628 -1.134 1.00 88.62 103 MET A O 1
ATOM 787 N N . ARG A 1 104 ? 1.372 5.118 -3.093 1.00 87.25 104 ARG A N 1
ATOM 788 C CA . ARG A 1 104 ? 2.217 6.312 -3.228 1.00 87.25 104 ARG A CA 1
ATOM 789 C C . ARG A 1 104 ? 1.671 7.326 -4.232 1.00 87.25 104 ARG A C 1
ATOM 791 O O . ARG A 1 104 ? 2.261 8.388 -4.402 1.00 87.25 104 ARG A O 1
ATOM 798 N N . THR A 1 105 ? 0.541 7.028 -4.866 1.00 87.44 105 THR A N 1
ATOM 799 C CA . THR A 1 105 ? -0.093 7.905 -5.850 1.00 87.44 105 THR A CA 1
ATOM 800 C C . THR A 1 105 ? -1.088 8.828 -5.159 1.00 87.44 105 THR A C 1
ATOM 802 O O . THR A 1 105 ? -2.018 8.379 -4.487 1.00 87.44 105 THR A O 1
ATOM 805 N N . ALA A 1 106 ? -0.902 10.137 -5.323 1.00 87.25 106 ALA A N 1
ATOM 806 C CA . ALA A 1 106 ? -1.836 11.130 -4.809 1.00 87.25 106 ALA A CA 1
ATOM 807 C C . ALA A 1 106 ? -3.211 10.956 -5.463 1.00 87.25 106 ALA A C 1
ATOM 809 O O . ALA A 1 106 ? -3.317 10.788 -6.678 1.00 87.25 106 ALA A O 1
ATOM 810 N N . SER A 1 107 ? -4.264 10.998 -4.651 1.00 85.75 107 SER A N 1
ATOM 811 C CA . SER A 1 107 ? -5.636 10.805 -5.118 1.00 85.75 107 SER A CA 1
ATOM 812 C C . SER A 1 107 ? -6.498 12.007 -4.757 1.00 85.75 107 SER A C 1
ATOM 814 O O . SER A 1 107 ? -6.518 12.444 -3.606 1.00 85.75 107 SER A O 1
ATOM 816 N N . GLU A 1 108 ? -7.260 12.525 -5.721 1.00 86.62 108 GLU A N 1
ATOM 817 C CA . GLU A 1 108 ? -8.189 13.641 -5.482 1.00 86.62 108 GLU A CA 1
ATOM 818 C C . GLU A 1 108 ? -9.265 13.277 -4.446 1.00 86.62 108 GLU A C 1
ATOM 820 O O . GLU A 1 108 ? -9.622 14.102 -3.607 1.00 86.62 108 GLU A O 1
ATOM 825 N N . GLU A 1 109 ? -9.693 12.011 -4.412 1.00 85.69 109 GLU A N 1
ATOM 826 C CA . GLU A 1 109 ? -10.620 11.473 -3.404 1.00 85.69 109 GLU A CA 1
ATOM 827 C C . GLU A 1 109 ? -10.058 11.545 -1.971 1.00 85.69 109 GLU A C 1
ATOM 829 O O . GLU A 1 109 ? -10.810 11.669 -1.005 1.00 85.69 109 GLU A O 1
ATOM 834 N N . LEU A 1 110 ? -8.729 11.548 -1.821 1.00 87.56 110 LEU A N 1
ATOM 835 C CA . LEU A 1 110 ? -8.039 11.744 -0.543 1.00 87.56 110 LEU A CA 1
ATOM 836 C C . LEU A 1 110 ? -7.634 13.204 -0.310 1.00 87.56 110 LEU A C 1
ATOM 838 O O . LEU A 1 110 ? -6.845 13.487 0.591 1.00 87.56 110 LEU A O 1
ATOM 842 N N . SER A 1 111 ? -8.209 14.138 -1.072 1.00 86.06 111 SER A N 1
ATOM 843 C CA . SER A 1 111 ? -7.879 15.569 -1.035 1.00 86.06 111 SER A CA 1
ATOM 844 C C . SER A 1 111 ? -6.450 15.867 -1.506 1.00 86.06 111 SER A C 1
ATOM 846 O O . SER A 1 111 ? -5.802 16.775 -0.995 1.00 86.06 111 SER A O 1
ATOM 848 N N . GLY A 1 112 ? -5.952 15.085 -2.469 1.00 88.00 112 GLY A N 1
ATOM 849 C CA . GLY A 1 112 ? -4.594 15.202 -3.007 1.00 88.00 112 GLY A CA 1
ATOM 850 C C . GLY A 1 112 ? -3.520 14.519 -2.157 1.00 88.00 112 GLY A C 1
ATOM 851 O O . GLY A 1 112 ? -2.350 14.562 -2.523 1.00 88.00 112 GLY A O 1
ATOM 852 N N . CYS A 1 113 ? -3.893 13.868 -1.052 1.00 89.00 113 CYS A N 1
ATOM 853 C CA . CYS A 1 113 ? -2.980 13.034 -0.276 1.00 89.00 113 CYS A CA 1
ATOM 854 C C . CYS A 1 113 ? -2.781 11.663 -0.932 1.00 89.00 113 CYS A C 1
ATOM 856 O O . CYS A 1 113 ? -3.628 11.166 -1.682 1.00 89.00 113 CYS A O 1
ATOM 858 N N . THR A 1 114 ? -1.664 11.024 -0.599 1.00 90.94 114 THR A N 1
ATOM 859 C CA . THR A 1 114 ? -1.448 9.607 -0.915 1.00 90.94 114 THR A CA 1
ATOM 860 C C . THR A 1 114 ? -2.220 8.703 0.060 1.00 90.94 114 THR A C 1
ATOM 862 O O . THR A 1 114 ? -2.452 9.100 1.208 1.00 90.94 114 THR A O 1
ATOM 865 N N . PRO A 1 115 ? -2.605 7.475 -0.337 1.00 89.88 115 PRO A N 1
ATOM 866 C CA . PRO A 1 115 ? -3.181 6.483 0.575 1.00 89.88 115 PRO A CA 1
ATOM 867 C C . PRO A 1 115 ? -2.330 6.263 1.826 1.00 89.88 115 PRO A C 1
ATOM 869 O O . PRO A 1 115 ? -2.861 6.201 2.932 1.00 89.88 115 PRO A O 1
ATOM 872 N N . HIS A 1 116 ? -1.006 6.230 1.663 1.00 88.56 116 HIS A N 1
ATOM 873 C CA . HIS A 1 116 ? -0.059 6.153 2.769 1.00 88.56 116 HIS A CA 1
ATOM 874 C C . HIS A 1 116 ? -0.206 7.321 3.762 1.00 88.56 116 HIS A C 1
ATOM 876 O O . HIS A 1 116 ? -0.321 7.101 4.966 1.00 88.56 116 HIS A O 1
ATOM 882 N N . GLU A 1 117 ? -0.243 8.566 3.281 1.00 88.88 117 GLU A N 1
ATOM 883 C CA . GLU A 1 117 ? -0.438 9.732 4.151 1.00 88.88 117 GLU A CA 1
ATOM 884 C C . GLU A 1 117 ? -1.813 9.739 4.815 1.00 88.88 117 GLU A C 1
ATOM 886 O O . GLU A 1 117 ? -1.926 10.063 5.995 1.00 88.88 117 GLU A O 1
ATOM 891 N N . ALA A 1 118 ? -2.859 9.359 4.084 1.00 90.38 118 ALA A N 1
ATOM 892 C CA . ALA A 1 118 ? -4.204 9.274 4.634 1.00 90.38 118 ALA A CA 1
ATOM 893 C C . ALA A 1 118 ? -4.296 8.214 5.749 1.00 90.38 118 ALA A C 1
ATOM 895 O O . ALA A 1 118 ? -4.916 8.479 6.779 1.00 90.38 118 ALA A O 1
ATOM 896 N N . LEU A 1 119 ? -3.626 7.064 5.599 1.00 88.38 119 LEU A N 1
ATOM 897 C CA . LEU A 1 119 ? -3.504 6.061 6.663 1.00 88.38 119 LEU A CA 1
ATOM 898 C C . LEU A 1 119 ? -2.734 6.606 7.872 1.00 88.38 119 LEU A C 1
ATOM 900 O O . LEU A 1 119 ? -3.196 6.448 8.998 1.00 88.38 119 LEU A O 1
ATOM 904 N N . GLN A 1 120 ? -1.628 7.325 7.662 1.00 86.75 120 GLN A N 1
ATOM 905 C CA . GLN A 1 120 ? -0.906 7.976 8.766 1.00 86.75 120 GLN A CA 1
ATOM 906 C C . GLN A 1 120 ? -1.744 9.039 9.493 1.00 86.75 120 GLN A C 1
ATOM 908 O O . GLN A 1 120 ? -1.606 9.219 10.700 1.00 86.75 120 GLN A O 1
ATOM 913 N N . GLN A 1 121 ? -2.650 9.719 8.787 1.00 87.88 121 GLN A N 1
ATOM 914 C CA . GLN A 1 121 ? -3.612 10.658 9.374 1.00 87.88 121 GLN A CA 1
ATOM 915 C C . GLN A 1 121 ? -4.798 9.958 10.071 1.00 87.88 121 GLN A C 1
ATOM 917 O O . GLN A 1 121 ? -5.697 10.636 10.568 1.00 87.88 121 GLN A O 1
ATOM 922 N N . GLY A 1 122 ? -4.847 8.620 10.084 1.00 87.12 122 GLY A N 1
ATOM 923 C CA . GLY A 1 122 ? -5.945 7.840 10.658 1.00 87.12 122 GLY A CA 1
ATOM 924 C C . GLY A 1 122 ? -7.217 7.812 9.802 1.00 87.12 122 GLY A C 1
AT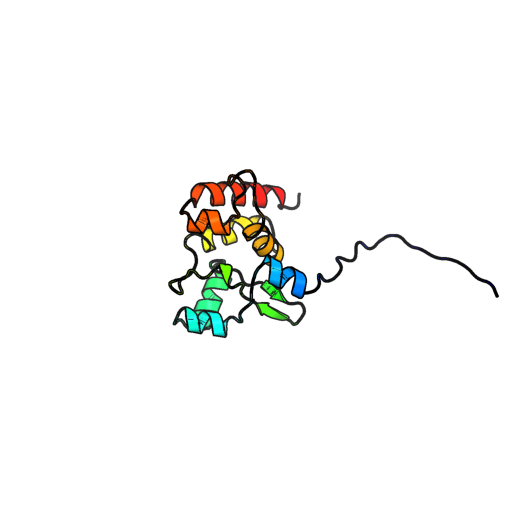OM 925 O O . GLY A 1 122 ? -8.270 7.382 10.270 1.00 87.12 122 GLY A O 1
ATOM 926 N N . ARG A 1 123 ? -7.157 8.253 8.538 1.00 88.62 123 ARG A N 1
ATOM 927 C CA . ARG A 1 123 ? -8.297 8.293 7.600 1.00 88.62 123 ARG A CA 1
ATOM 928 C C . ARG A 1 123 ? -8.532 6.929 6.937 1.00 88.62 123 ARG A C 1
ATOM 930 O O . ARG A 1 123 ? -8.649 6.847 5.717 1.00 88.62 123 ARG A O 1
ATOM 937 N N . HIS A 1 124 ? -8.596 5.861 7.731 1.00 88.75 124 HIS A N 1
ATOM 938 C CA . HIS A 1 124 ? -8.662 4.485 7.221 1.00 88.75 124 HIS A CA 1
ATOM 939 C C . HIS A 1 124 ? -9.891 4.252 6.332 1.00 88.75 124 HIS A C 1
ATOM 941 O O . HIS A 1 124 ? -9.747 3.729 5.235 1.00 88.75 124 HIS A O 1
ATOM 947 N N . ASP A 1 125 ? -11.061 4.748 6.745 1.00 89.06 125 ASP A N 1
ATOM 948 C CA . ASP A 1 125 ? -12.327 4.594 6.012 1.00 89.06 125 ASP A CA 1
ATOM 949 C C . ASP A 1 125 ? -12.266 5.168 4.582 1.00 89.06 125 ASP A C 1
ATOM 951 O O . ASP A 1 125 ? -12.669 4.521 3.616 1.00 89.06 125 ASP A O 1
ATOM 955 N N . ALA A 1 126 ? -11.663 6.352 4.422 1.00 89.94 126 ALA A N 1
ATOM 956 C CA . ALA A 1 126 ? -11.501 6.982 3.113 1.00 89.94 126 ALA A CA 1
ATOM 957 C C . ALA A 1 126 ? -10.567 6.170 2.201 1.00 89.94 126 ALA A C 1
ATOM 959 O O . ALA A 1 126 ? -10.829 6.028 1.006 1.00 89.94 126 ALA A O 1
ATOM 960 N N . VAL A 1 127 ? -9.491 5.615 2.768 1.00 91.25 127 VAL A N 1
ATOM 961 C CA . VAL A 1 127 ? -8.539 4.778 2.028 1.00 91.25 127 VAL A CA 1
ATOM 962 C C . VAL A 1 127 ? -9.159 3.427 1.677 1.00 91.25 127 VAL A C 1
ATOM 964 O O . VAL A 1 127 ? -8.988 2.973 0.551 1.00 91.25 127 VAL A O 1
ATOM 967 N N . GLU A 1 128 ? -9.925 2.813 2.581 1.00 91.06 128 GLU A N 1
ATOM 968 C CA . GLU A 1 128 ? -10.675 1.574 2.327 1.00 91.06 128 GLU A CA 1
ATOM 969 C C . GLU A 1 128 ? -11.699 1.767 1.201 1.00 91.06 128 GLU A C 1
ATOM 971 O O . GLU A 1 128 ? -11.777 0.948 0.282 1.00 91.06 128 GLU A O 1
ATOM 976 N N . CYS A 1 129 ? -12.439 2.880 1.213 1.00 91.12 129 CYS A N 1
ATOM 977 C CA . CYS A 1 129 ? -13.384 3.213 0.149 1.00 91.12 129 CYS A CA 1
ATOM 978 C C . CYS A 1 129 ? -12.676 3.358 -1.208 1.00 91.12 129 CYS A C 1
ATOM 980 O O . CYS A 1 129 ? -13.090 2.748 -2.198 1.00 91.12 129 CYS A O 1
ATOM 982 N N . LEU A 1 130 ? -11.568 4.106 -1.257 1.00 90.62 130 LEU A N 1
ATOM 983 C CA . LEU A 1 130 ? -10.776 4.272 -2.476 1.00 90.62 130 LEU A CA 1
ATOM 984 C C . LEU A 1 130 ? -10.169 2.946 -2.958 1.00 90.62 130 LEU A C 1
ATOM 986 O O . LEU A 1 130 ? -10.174 2.662 -4.159 1.00 90.62 130 LEU A O 1
ATOM 990 N N . ALA A 1 131 ? -9.661 2.125 -2.037 1.00 90.31 131 ALA A N 1
ATOM 991 C CA . ALA A 1 131 ? -9.083 0.821 -2.339 1.00 90.31 131 ALA A CA 1
ATOM 992 C C . ALA A 1 131 ? -10.126 -0.099 -2.971 1.00 90.31 131 ALA A C 1
ATOM 994 O O . ALA A 1 131 ? -9.857 -0.708 -4.002 1.00 90.31 131 ALA A O 1
ATOM 995 N N . ASN A 1 132 ? -11.339 -0.143 -2.415 1.00 90.12 132 ASN A N 1
ATOM 996 C CA . ASN A 1 132 ? -12.434 -0.938 -2.958 1.00 90.12 132 ASN A CA 1
ATOM 997 C C . ASN A 1 132 ? -12.863 -0.459 -4.357 1.00 90.12 132 ASN A C 1
ATOM 999 O O . ASN A 1 132 ? -13.039 -1.272 -5.265 1.00 90.12 132 ASN A O 1
ATOM 1003 N N . GLN A 1 133 ? -12.974 0.857 -4.570 1.00 88.94 133 GLN A N 1
ATOM 1004 C CA . GLN A 1 133 ? -13.279 1.427 -5.889 1.00 88.94 133 GLN A CA 1
ATOM 1005 C C . GLN A 1 133 ? -12.190 1.107 -6.921 1.00 88.94 133 GLN A C 1
ATOM 1007 O O . GLN A 1 133 ? -12.485 0.747 -8.061 1.00 88.94 133 GLN A O 1
ATOM 1012 N N . THR A 1 134 ? -10.925 1.208 -6.515 1.00 89.38 134 THR A N 1
ATOM 1013 C CA . THR A 1 134 ? -9.778 0.904 -7.374 1.00 89.38 134 THR A CA 1
ATOM 1014 C C . THR A 1 134 ? -9.718 -0.588 -7.696 1.00 89.38 134 THR A C 1
ATOM 1016 O O . THR A 1 134 ? -9.594 -0.959 -8.860 1.00 89.38 134 THR A O 1
ATOM 1019 N N . ALA A 1 135 ? -9.887 -1.452 -6.694 1.00 88.94 135 ALA A N 1
ATOM 1020 C CA . ALA A 1 135 ? -9.926 -2.897 -6.877 1.00 88.94 135 ALA A CA 1
ATOM 1021 C C . ALA A 1 135 ? -11.046 -3.305 -7.845 1.00 88.94 135 ALA A C 1
ATOM 1023 O O . ALA A 1 135 ? -10.818 -4.114 -8.740 1.00 88.94 135 ALA A O 1
ATOM 1024 N N . ALA A 1 136 ? -12.231 -2.695 -7.730 1.00 87.56 136 ALA A N 1
ATOM 1025 C CA . ALA A 1 136 ? -13.335 -2.928 -8.656 1.00 87.56 136 ALA A CA 1
ATOM 1026 C C . ALA A 1 136 ? -13.001 -2.526 -10.104 1.00 87.56 136 ALA A C 1
ATOM 1028 O O . ALA A 1 136 ? -13.453 -3.196 -11.028 1.00 87.56 136 ALA A O 1
ATOM 1029 N N . ARG A 1 137 ? -12.196 -1.473 -10.308 1.00 86.19 137 ARG A N 1
ATOM 1030 C CA . ARG A 1 137 ? -11.728 -1.044 -11.639 1.00 86.19 137 ARG A CA 1
ATOM 1031 C C . ARG A 1 137 ? -10.673 -1.969 -12.235 1.00 86.19 137 ARG A C 1
ATOM 1033 O O . ARG A 1 137 ? -10.594 -2.075 -13.452 1.00 86.19 137 ARG A O 1
ATOM 1040 N N . TRP A 1 138 ? -9.846 -2.585 -11.398 1.00 85.12 138 TRP A N 1
ATOM 1041 C CA . TRP A 1 138 ? -8.769 -3.470 -11.847 1.00 85.12 138 TRP A CA 1
ATOM 1042 C C . TRP A 1 138 ? -9.225 -4.893 -12.132 1.00 85.12 138 TRP A C 1
ATOM 1044 O O . TRP A 1 138 ? -8.509 -5.623 -12.813 1.00 85.12 138 TRP A O 1
ATOM 1054 N N . ARG A 1 139 ? -10.415 -5.277 -11.654 1.00 79.12 139 ARG A N 1
ATOM 1055 C CA . ARG A 1 139 ? -10.988 -6.590 -11.945 1.00 79.12 139 ARG A CA 1
ATOM 1056 C C . ARG A 1 139 ? -11.034 -6.824 -13.460 1.00 79.12 139 ARG A C 1
ATOM 1058 O O . ARG A 1 139 ? -11.704 -6.058 -14.156 1.00 79.12 139 ARG A O 1
ATOM 1065 N N . PRO A 1 140 ? -10.369 -7.874 -13.971 1.00 63.84 140 PRO A N 1
ATOM 1066 C CA . PRO A 1 140 ? -10.518 -8.254 -15.366 1.00 63.84 140 PRO A CA 1
ATOM 1067 C C . PRO A 1 140 ? -11.972 -8.686 -15.598 1.00 63.84 140 PRO A C 1
ATOM 1069 O O . PRO A 1 140 ? -12.532 -9.433 -14.791 1.00 63.84 140 PRO A O 1
ATOM 1072 N N . HIS A 1 141 ? -12.590 -8.148 -16.651 1.00 54.66 141 HIS A N 1
ATOM 1073 C CA . HIS A 1 141 ? -13.964 -8.463 -17.049 1.00 54.66 141 HIS A CA 1
ATOM 1074 C C . HIS A 1 141 ? -14.108 -9.901 -17.571 1.00 54.66 141 HIS A C 1
ATOM 1076 O O . HIS A 1 141 ? -13.154 -10.403 -18.215 1.00 54.66 141 HIS A O 1
#

Mean predicted aligned error: 9.67 Å

Sequence (141 aa):
MEHDSTGPEDAACIDPMPIHALDELIGPFHDGAHIARRLCISEDTITELVRHNEVLACPTAEGMLVFPTFQLTADDTLLPGLGRIVAMMTQGTADMWQIAMWMRTASEELSGCTPHEALQQGRHDAVECLANQTAARWRPH

Nearest PDB structures (foldseek):
  6ama-assembly1_B  TM=8.234E-01  e=1.736E-01  Streptomyces venezuelae
  6ama-assembly1_A  TM=8.691E-01  e=2.564E-01  Streptomyces venezuelae
  8gug-assembly1_B-2  TM=4.980E-01  e=4.314E-02  Vibrio parahaemolyticus RIMD 2210633
  2zhg-assembly1_A-2  TM=4.259E-01  e=1.469E-01  Escherichia coli K-12
  2zhh-assembly1_A-2  TM=4.617E-01  e=4.232E-01  Escherichia coli K-12

Secondary structure (DSSP, 8-state):
------------------HHHHHHHH--EEEHHHHHHHTT--HHHHHHHHHTTSS--EEPTTS-EEEEGGGB-TTS-BPTTHHHHHHHHTTT-S-HHHHHHHHHS--GGGTT--HHHHHHTT-HHHHHHHHHHHHHHHS--

Foldseek 3Di:
DDDDDDDDDDDPPVPPPPVVVVCVQLNDWDALVVLCVLLVHDSVVSVVCVVLQVFQWAQDPVRGTIGGCLQADPSSDGQPLNSVLSVLLCLQDVHSSVSSNQQRAQDVLLVRDGLSVCSVVVVNVSSNVVSNVVSVVSHDD

pLDDT: mean 78.87, std 14.78, range [30.73, 91.25]

Radius of gyration: 17.98 Å; Cα contacts (8 Å, |Δi|>4): 174; chains: 1; bounding box: 38×32×67 Å

Solvent-accessible surface area (backbone atoms only — not comparable to full-atom values): 8142 Å² total; per-residue (Å²): 133,85,82,83,88,80,84,78,86,90,70,92,67,76,68,81,70,59,66,68,65,50,34,75,63,54,38,63,70,35,46,58,65,57,51,14,59,61,56,74,50,50,57,65,56,49,52,49,32,44,74,67,27,46,46,72,59,31,73,43,99,86,72,46,58,35,27,52,50,76,50,44,44,97,81,47,38,71,44,76,64,44,24,59,40,44,51,44,32,54,72,14,42,89,54,47,58,60,54,53,52,50,39,56,38,62,29,72,94,60,75,56,34,23,45,53,55,34,39,75,71,66,41,48,69,63,42,46,53,50,32,47,56,49,14,64,69,50,40,82,131